Protein AF-A0ABC8TGP0-F1 (afdb_monomer_lite)

Sequence (179 aa):
MGQPSVPPLPSLSPPLQPPQSPPPEEVNEVAMEVERDEDEGGIVVETFTDYRPPKLSIGRPHPDPVVETSSLSAVQPPEPTYDLKIIDDLESSEALSCLQIETLVYACQRHLQQLPSGARAGFFIGDGAGVGKGRTIAGLILENWHHGRRKALWISVGSDLKFDARRDLDDVGALYIEG

Structure (mmCIF, N/CA/C/O backbone):
data_AF-A0ABC8TGP0-F1
#
_entry.id   AF-A0ABC8TGP0-F1
#
loop_
_atom_site.group_PDB
_atom_site.id
_atom_site.type_symbol
_atom_site.label_atom_id
_atom_site.label_alt_id
_atom_site.label_comp_id
_atom_site.label_asym_id
_atom_site.label_entity_id
_atom_site.label_seq_id
_atom_site.pdbx_PDB_ins_code
_atom_site.Cartn_x
_atom_site.Cartn_y
_atom_site.Cartn_z
_atom_site.occupancy
_atom_site.B_iso_or_equiv
_atom_site.auth_seq_id
_atom_site.auth_comp_id
_atom_site.auth_asym_id
_atom_site.auth_atom_id
_atom_site.pdbx_PDB_model_num
ATOM 1 N N . MET A 1 1 ? -3.857 4.332 74.776 1.00 47.22 1 MET A N 1
ATOM 2 C CA . MET A 1 1 ? -3.455 5.362 73.795 1.00 47.22 1 MET A CA 1
ATOM 3 C C . MET A 1 1 ? -2.712 4.649 72.678 1.00 47.22 1 MET A C 1
ATOM 5 O O . MET A 1 1 ? -1.613 4.171 72.919 1.00 47.22 1 MET A O 1
ATOM 9 N N . GLY A 1 2 ? -3.371 4.428 71.537 1.00 50.22 2 GLY A N 1
ATOM 10 C CA . GLY A 1 2 ? -2.800 3.698 70.399 1.00 50.22 2 GLY A CA 1
ATOM 11 C C . GLY A 1 2 ? -1.910 4.610 69.557 1.00 50.22 2 GLY A C 1
ATOM 12 O O . GLY A 1 2 ? -2.268 5.761 69.322 1.00 50.22 2 GLY A O 1
ATOM 13 N N . GLN A 1 3 ? -0.744 4.113 69.148 1.00 45.41 3 GLN A N 1
ATOM 14 C CA . GLN A 1 3 ? 0.154 4.824 68.236 1.00 45.41 3 GLN A CA 1
ATOM 15 C C . GLN A 1 3 ? -0.453 4.873 66.819 1.00 45.41 3 GLN A C 1
ATOM 17 O O . GLN A 1 3 ? -1.084 3.896 66.408 1.00 45.41 3 GLN A O 1
ATOM 22 N N . PRO A 1 4 ? -0.277 5.968 66.057 1.00 47.50 4 PRO A N 1
ATOM 23 C CA . PRO A 1 4 ? -0.730 6.030 64.672 1.00 47.50 4 PRO A CA 1
ATOM 24 C C . PRO A 1 4 ? 0.178 5.183 63.766 1.00 47.50 4 PRO A C 1
ATOM 26 O O . PRO A 1 4 ? 1.401 5.306 63.804 1.00 47.50 4 PRO A O 1
ATOM 29 N N . SER A 1 5 ? -0.425 4.320 62.945 1.00 54.56 5 SER A N 1
ATOM 30 C CA . SER A 1 5 ? 0.270 3.521 61.930 1.00 54.56 5 SER A CA 1
ATOM 31 C C . SER A 1 5 ? 0.614 4.372 60.707 1.00 54.56 5 SER A C 1
ATOM 33 O O . SER A 1 5 ? -0.276 4.973 60.102 1.00 54.56 5 SER A O 1
ATOM 35 N N . VAL A 1 6 ? 1.886 4.390 60.317 1.00 55.69 6 VAL A N 1
ATOM 36 C CA . VAL A 1 6 ? 2.364 5.061 59.099 1.00 55.69 6 VAL A CA 1
ATOM 37 C C . VAL A 1 6 ? 2.164 4.130 57.892 1.00 55.69 6 VAL A C 1
ATOM 39 O O . VAL A 1 6 ? 2.487 2.945 58.003 1.00 55.69 6 VAL A O 1
ATOM 42 N N . PRO A 1 7 ? 1.635 4.607 56.748 1.00 59.19 7 PRO A N 1
ATOM 43 C CA . PRO A 1 7 ? 1.528 3.788 55.542 1.00 59.19 7 PRO A CA 1
ATOM 44 C C . PRO A 1 7 ? 2.917 3.504 54.934 1.00 59.19 7 PRO A C 1
ATOM 46 O O . PRO A 1 7 ? 3.821 4.334 55.067 1.00 59.19 7 PRO A O 1
ATOM 49 N N . PRO A 1 8 ? 3.116 2.354 54.263 1.00 54.94 8 PRO A N 1
ATOM 50 C CA . PRO A 1 8 ? 4.395 2.021 53.644 1.00 54.94 8 PRO A CA 1
ATOM 51 C C . PRO A 1 8 ? 4.665 2.912 52.421 1.00 54.94 8 PRO A C 1
ATOM 53 O O . PRO A 1 8 ? 3.745 3.280 51.690 1.00 54.94 8 PRO A O 1
ATOM 56 N N . LEU A 1 9 ? 5.939 3.251 52.196 1.00 49.16 9 LEU A N 1
ATOM 57 C CA . LEU A 1 9 ? 6.378 3.971 50.997 1.00 49.16 9 LEU A CA 1
ATOM 58 C C . LEU A 1 9 ? 6.184 3.119 49.727 1.00 49.16 9 LEU A C 1
ATOM 60 O O . LEU A 1 9 ? 6.351 1.898 49.786 1.00 49.16 9 LEU A O 1
ATOM 64 N N . PRO A 1 10 ? 5.897 3.742 48.568 1.00 52.97 10 PRO A N 1
ATOM 65 C CA . PRO A 1 10 ? 5.844 3.034 47.294 1.00 52.97 10 PRO A CA 1
ATOM 66 C C . PRO A 1 10 ? 7.227 2.481 46.922 1.00 52.97 10 PRO A C 1
ATOM 68 O O . PRO A 1 10 ? 8.247 3.156 47.071 1.00 52.97 10 PRO A O 1
ATOM 71 N N . SER A 1 11 ? 7.256 1.240 46.432 1.00 59.00 11 SER A N 1
ATOM 72 C CA . SER A 1 11 ? 8.466 0.578 45.943 1.00 59.00 11 SER A CA 1
ATOM 73 C C . SER A 1 11 ? 9.038 1.324 44.738 1.00 59.00 11 SER A C 1
ATOM 75 O O . SER A 1 11 ? 8.325 1.554 43.760 1.00 59.00 11 SER A O 1
ATOM 77 N N . LEU A 1 12 ? 10.325 1.665 44.797 1.00 53.75 12 LEU A N 1
ATOM 78 C CA . LEU A 1 12 ? 11.071 2.227 43.674 1.00 53.75 12 LEU A CA 1
ATOM 79 C C . LEU A 1 12 ? 11.052 1.241 42.497 1.00 53.75 12 LEU A C 1
ATOM 81 O O . LEU A 1 12 ? 11.436 0.081 42.651 1.00 53.75 12 LEU A O 1
ATOM 85 N N . SER A 1 13 ? 10.597 1.705 41.333 1.00 56.88 13 SER A N 1
ATOM 86 C CA . SER A 1 13 ? 10.678 0.959 40.076 1.00 56.88 13 SER A CA 1
ATOM 87 C C . SER A 1 13 ? 12.131 0.558 39.787 1.00 56.88 13 SER A C 1
ATOM 89 O O . SER A 1 13 ? 13.039 1.343 40.083 1.00 56.88 13 SER A O 1
ATOM 91 N N . PRO A 1 14 ? 12.382 -0.628 39.202 1.00 58.09 14 PRO A N 1
ATOM 92 C CA . PRO A 1 14 ? 13.730 -1.009 38.805 1.00 58.09 14 PRO A CA 1
ATOM 93 C C . PRO A 1 14 ? 14.294 0.001 37.790 1.00 58.09 14 PRO A C 1
ATOM 95 O O . PRO A 1 14 ? 13.524 0.609 37.038 1.00 58.09 14 PRO A O 1
ATOM 98 N N . PRO A 1 15 ? 15.623 0.201 37.760 1.00 51.38 15 PRO A N 1
ATOM 99 C CA . PRO A 1 15 ? 16.244 1.100 36.798 1.00 51.38 15 PRO A CA 1
ATOM 100 C C . PRO A 1 15 ? 15.910 0.647 35.372 1.00 51.38 15 PRO A C 1
ATOM 102 O O . PRO A 1 15 ? 15.987 -0.543 35.057 1.00 51.38 15 PRO A O 1
ATOM 105 N N . LEU A 1 16 ? 15.534 1.607 34.523 1.00 51.84 16 LEU A N 1
ATOM 106 C CA . LEU A 1 16 ? 15.388 1.409 33.082 1.00 51.84 16 LEU A CA 1
ATOM 107 C C . LEU A 1 16 ? 16.680 0.778 32.554 1.00 51.84 16 LEU A C 1
ATOM 109 O O . LEU A 1 16 ? 17.757 1.360 32.697 1.00 51.84 16 LEU A O 1
ATOM 113 N N . GLN A 1 17 ? 16.576 -0.421 31.976 1.00 49.00 17 GLN A N 1
ATOM 114 C CA . GLN A 1 17 ? 17.696 -1.005 31.248 1.00 49.00 17 GLN A CA 1
ATOM 115 C C . GLN A 1 17 ? 18.074 -0.053 30.105 1.00 49.00 17 GLN A C 1
ATOM 117 O O . GLN A 1 17 ? 17.174 0.482 29.447 1.00 49.00 17 GLN A O 1
ATOM 122 N N . PRO A 1 18 ? 19.376 0.186 29.867 1.00 49.25 18 PRO A N 1
ATOM 123 C CA . PRO A 1 18 ? 19.799 0.922 28.687 1.00 49.25 18 PRO A CA 1
ATOM 124 C C . PRO A 1 18 ? 19.240 0.225 27.436 1.00 49.25 18 PRO A C 1
ATOM 126 O O . PRO A 1 18 ? 19.094 -1.003 27.449 1.00 49.25 18 PRO A O 1
ATOM 129 N N . PRO A 1 19 ? 18.898 0.980 26.376 1.00 48.81 19 PRO A N 1
ATOM 130 C CA . PRO A 1 19 ? 18.438 0.386 25.130 1.00 48.81 19 PRO A CA 1
ATOM 131 C C . PRO A 1 19 ? 19.457 -0.663 24.687 1.00 48.81 19 PRO A C 1
ATOM 133 O O . PRO A 1 19 ? 20.655 -0.380 24.616 1.00 48.81 19 PRO A O 1
ATOM 136 N N . GLN A 1 20 ? 18.981 -1.887 24.456 1.00 48.69 20 GLN A N 1
ATOM 137 C CA . GLN A 1 20 ? 19.810 -2.925 23.863 1.00 48.69 20 GLN A CA 1
ATOM 138 C C . GLN A 1 20 ? 20.307 -2.403 22.517 1.00 48.69 20 GLN A C 1
ATOM 140 O O . GLN A 1 20 ? 19.532 -1.839 21.741 1.00 48.69 20 GLN A O 1
ATOM 145 N N . SER A 1 21 ? 21.610 -2.542 22.285 1.00 41.47 21 SER A N 1
ATOM 146 C CA . SER A 1 21 ? 22.233 -2.231 21.005 1.00 41.47 21 SER A CA 1
ATOM 147 C C . SER A 1 21 ? 21.441 -2.931 19.896 1.00 41.47 21 SER A C 1
ATOM 149 O O . SER A 1 21 ? 21.075 -4.096 20.091 1.00 41.47 21 SER A O 1
ATOM 151 N N . PRO A 1 22 ? 21.144 -2.261 18.767 1.00 46.84 22 PRO A N 1
ATOM 152 C CA . PRO A 1 22 ? 20.570 -2.965 17.632 1.00 46.84 22 PRO A CA 1
ATOM 153 C C . PRO A 1 22 ? 21.475 -4.160 17.285 1.00 46.84 22 PRO A C 1
ATOM 155 O O . PRO A 1 22 ? 22.695 -4.073 17.486 1.00 46.84 22 PRO A O 1
ATOM 158 N N . PRO A 1 23 ? 20.903 -5.291 16.833 1.00 50.78 23 PRO A N 1
ATOM 159 C CA . PRO A 1 23 ? 21.715 -6.385 16.319 1.00 50.78 23 PRO A CA 1
ATOM 160 C C . PRO A 1 23 ? 22.648 -5.839 15.228 1.00 50.78 23 PRO A C 1
ATOM 162 O O . PRO A 1 23 ? 22.271 -4.880 14.549 1.00 50.78 23 PRO A O 1
ATOM 165 N N . PRO A 1 24 ? 23.865 -6.392 15.084 1.00 45.22 24 PRO A N 1
ATOM 166 C CA . PRO A 1 24 ? 24.777 -5.948 14.043 1.00 45.22 24 PRO A CA 1
ATOM 167 C C . PRO A 1 24 ? 24.071 -6.080 12.692 1.00 45.22 24 PRO A C 1
ATOM 169 O O . PRO A 1 24 ? 23.549 -7.147 12.371 1.00 45.22 24 PRO A O 1
ATOM 172 N N . GLU A 1 25 ? 24.009 -4.982 11.940 1.00 56.41 25 GLU A N 1
ATOM 173 C CA . GLU A 1 25 ? 23.607 -5.027 10.539 1.00 56.41 25 GLU A CA 1
ATOM 174 C C . GLU A 1 25 ? 24.594 -5.952 9.820 1.00 56.41 25 GLU A C 1
ATOM 176 O O . GLU A 1 25 ? 25.806 -5.730 9.861 1.00 56.41 25 GLU A O 1
ATOM 181 N N . GLU A 1 26 ? 24.097 -7.033 9.214 1.00 53.50 26 GLU A N 1
ATOM 182 C CA . GLU A 1 26 ? 24.890 -7.809 8.263 1.00 53.50 26 GLU A CA 1
ATOM 183 C C . GLU A 1 26 ? 25.080 -6.941 7.018 1.00 53.50 26 GLU A C 1
ATOM 185 O O . GLU A 1 26 ? 24.233 -6.890 6.128 1.00 53.50 26 GLU A O 1
ATOM 190 N N . VAL A 1 27 ? 26.181 -6.191 7.007 1.00 52.81 27 VAL A N 1
ATOM 191 C CA . VAL A 1 27 ? 26.601 -5.383 5.865 1.00 52.81 27 VAL A CA 1
ATOM 192 C C . VAL A 1 27 ? 27.100 -6.330 4.777 1.00 52.81 27 VAL A C 1
ATOM 194 O O . VAL A 1 27 ? 28.017 -7.120 4.996 1.00 52.81 27 VAL A O 1
ATOM 197 N N . ASN A 1 28 ? 26.478 -6.260 3.604 1.00 55.00 28 ASN A N 1
ATOM 198 C CA . ASN A 1 28 ? 26.875 -7.028 2.431 1.00 55.00 28 ASN A CA 1
ATOM 199 C C . ASN A 1 28 ? 28.266 -6.568 1.946 1.00 55.00 28 ASN A C 1
ATOM 201 O O . ASN A 1 28 ? 28.482 -5.369 1.781 1.00 55.00 28 ASN A O 1
ATOM 205 N N . GLU A 1 29 ? 29.201 -7.494 1.693 1.00 54.16 29 GLU A N 1
ATOM 206 C CA . GLU A 1 29 ? 30.583 -7.190 1.260 1.00 54.16 29 GLU A CA 1
ATOM 207 C C . GLU A 1 29 ? 30.626 -6.303 0.005 1.00 54.16 29 GLU A C 1
ATOM 209 O O . GLU A 1 29 ? 31.496 -5.443 -0.113 1.00 54.16 29 GLU A O 1
ATOM 214 N N . VAL A 1 30 ? 29.625 -6.429 -0.873 1.00 52.97 30 VAL A N 1
ATOM 215 C CA . VAL A 1 30 ? 29.467 -5.595 -2.075 1.00 52.97 30 VAL A CA 1
ATOM 216 C C . VAL A 1 30 ? 29.308 -4.112 -1.722 1.00 52.97 30 VAL A C 1
ATOM 218 O O . VAL A 1 30 ? 29.833 -3.261 -2.427 1.00 52.97 30 VAL A O 1
ATOM 221 N N . ALA A 1 31 ? 28.643 -3.787 -0.609 1.00 50.72 31 ALA A N 1
ATOM 222 C CA . ALA A 1 31 ? 28.445 -2.412 -0.144 1.00 50.72 31 ALA A CA 1
ATOM 223 C C . ALA A 1 31 ? 29.768 -1.734 0.239 1.00 50.72 31 ALA A C 1
ATOM 225 O O . ALA A 1 31 ? 29.976 -0.558 -0.051 1.00 50.72 31 ALA A O 1
ATOM 226 N N . MET A 1 32 ? 30.679 -2.499 0.850 1.00 50.41 32 MET A N 1
ATOM 227 C CA . MET A 1 32 ? 32.000 -2.013 1.246 1.00 50.41 32 MET A CA 1
ATOM 228 C C . MET A 1 32 ? 32.907 -1.728 0.045 1.00 50.41 32 MET A C 1
ATOM 230 O O . MET A 1 32 ? 33.825 -0.917 0.160 1.00 50.41 32 MET A O 1
ATOM 234 N N . GLU A 1 33 ? 32.691 -2.407 -1.085 1.00 52.06 33 GLU A N 1
ATOM 235 C CA . GLU A 1 33 ? 33.409 -2.119 -2.330 1.00 52.06 33 GLU A CA 1
ATOM 236 C C . GLU A 1 33 ? 32.945 -0.782 -2.923 1.00 52.06 33 GLU A C 1
ATOM 238 O O . GLU A 1 33 ? 33.788 0.033 -3.285 1.00 52.06 33 GLU A O 1
ATOM 243 N N . VAL A 1 34 ? 31.635 -0.493 -2.902 1.00 53.16 34 VAL A N 1
ATOM 244 C CA . VAL A 1 34 ? 31.103 0.777 -3.433 1.00 53.16 34 VAL A CA 1
ATOM 245 C C . VAL A 1 34 ? 31.591 1.987 -2.627 1.00 53.16 34 VAL A C 1
ATOM 247 O O . VAL A 1 34 ? 32.004 2.972 -3.226 1.00 53.16 34 VAL A O 1
ATOM 250 N N . GLU A 1 35 ? 31.619 1.909 -1.289 1.00 52.28 35 GLU A N 1
ATOM 251 C CA . GLU A 1 35 ? 32.120 3.009 -0.437 1.00 52.28 35 GLU A CA 1
ATOM 252 C C . GLU A 1 35 ? 33.617 3.305 -0.654 1.00 52.28 35 GLU A C 1
ATOM 254 O O . GLU A 1 35 ? 34.062 4.436 -0.472 1.00 52.28 35 GLU A O 1
ATOM 259 N N . ARG A 1 36 ? 34.420 2.308 -1.052 1.00 48.19 36 ARG A N 1
ATOM 260 C CA . ARG A 1 36 ? 35.854 2.505 -1.338 1.00 48.19 36 ARG A CA 1
ATOM 261 C C . ARG A 1 36 ? 36.103 3.201 -2.672 1.00 48.19 36 ARG A C 1
ATOM 263 O O . ARG A 1 36 ? 37.099 3.912 -2.788 1.00 48.19 36 ARG A O 1
ATOM 270 N N . ASP A 1 37 ? 35.208 3.027 -3.637 1.00 48.25 37 ASP A N 1
ATOM 271 C CA . ASP A 1 37 ? 35.307 3.662 -4.953 1.00 48.25 37 ASP A CA 1
ATOM 272 C C . ASP A 1 37 ? 34.895 5.153 -4.922 1.00 48.25 37 ASP A C 1
ATOM 274 O O . ASP A 1 37 ? 35.248 5.913 -5.829 1.00 48.25 37 ASP A O 1
ATOM 278 N N . GLU A 1 38 ? 34.202 5.609 -3.867 1.00 51.88 38 GLU A N 1
ATOM 279 C CA . GLU A 1 38 ? 33.805 7.017 -3.680 1.00 51.88 38 GLU A CA 1
ATOM 280 C C . GLU A 1 38 ? 35.000 7.953 -3.402 1.00 51.88 38 GLU A C 1
ATOM 282 O O . GLU A 1 38 ? 34.983 9.117 -3.816 1.00 51.88 38 GLU A O 1
ATOM 287 N N . ASP A 1 39 ? 36.065 7.455 -2.761 1.00 48.94 39 ASP A N 1
ATOM 288 C CA . ASP A 1 39 ? 37.252 8.247 -2.388 1.00 48.94 39 ASP A CA 1
ATOM 289 C C . ASP A 1 39 ? 38.237 8.462 -3.563 1.00 48.94 39 ASP A C 1
ATOM 291 O O . ASP A 1 39 ? 39.124 9.318 -3.488 1.00 48.94 39 ASP A O 1
ATOM 295 N N . GLU A 1 40 ? 38.086 7.731 -4.678 1.00 51.72 40 GLU A N 1
ATOM 296 C CA . GLU A 1 40 ? 39.044 7.734 -5.799 1.00 51.72 40 GLU A CA 1
ATOM 297 C C . GLU A 1 40 ? 38.592 8.551 -7.027 1.00 51.72 40 GLU A C 1
ATOM 299 O O . GLU A 1 40 ? 39.088 8.365 -8.138 1.00 51.72 40 GLU A O 1
ATOM 304 N N . GLY A 1 41 ? 37.663 9.502 -6.855 1.00 52.34 41 GLY A N 1
ATOM 305 C CA . GLY A 1 41 ? 37.291 10.467 -7.904 1.00 52.34 41 GLY A CA 1
ATOM 306 C C . GLY A 1 41 ? 36.733 9.840 -9.193 1.00 52.34 41 GLY A C 1
ATOM 307 O O . GLY A 1 41 ? 36.709 10.496 -10.240 1.00 52.34 41 GLY A O 1
ATOM 308 N N . GLY A 1 42 ? 36.301 8.579 -9.126 1.00 51.31 42 GLY A N 1
ATOM 309 C CA . GLY A 1 42 ? 35.635 7.868 -10.207 1.00 51.31 42 GLY A CA 1
ATOM 310 C C . GLY A 1 42 ? 34.224 8.406 -10.438 1.00 51.31 42 GLY A C 1
ATOM 311 O O . GLY A 1 42 ? 33.550 8.877 -9.525 1.00 51.31 42 GLY A O 1
ATOM 312 N N . ILE A 1 43 ? 33.756 8.348 -11.684 1.00 47.81 43 ILE A N 1
ATOM 313 C CA . ILE A 1 43 ? 32.343 8.581 -11.992 1.00 47.81 43 ILE A CA 1
ATOM 314 C C . ILE A 1 43 ? 31.565 7.458 -11.304 1.00 47.81 43 ILE A C 1
ATOM 316 O O . ILE A 1 43 ? 31.648 6.314 -11.749 1.00 47.81 43 ILE A O 1
ATOM 320 N N . VAL A 1 44 ? 30.819 7.775 -10.244 1.00 54.94 44 VAL A N 1
ATOM 321 C CA . VAL A 1 44 ? 29.856 6.844 -9.648 1.00 54.94 44 VAL A CA 1
ATOM 322 C C . VAL A 1 44 ? 28.789 6.572 -10.706 1.00 54.94 44 VAL A C 1
ATOM 324 O O . VAL A 1 44 ? 27.884 7.374 -10.933 1.00 54.94 44 VAL A O 1
ATOM 327 N N . VAL A 1 45 ? 28.940 5.469 -11.435 1.00 56.97 45 VAL A N 1
ATOM 328 C CA . VAL A 1 45 ? 27.886 4.956 -12.305 1.00 56.97 45 VAL A CA 1
ATOM 329 C C . VAL A 1 45 ? 26.868 4.303 -11.383 1.00 56.97 45 VAL A C 1
ATOM 331 O O . VAL A 1 45 ? 27.084 3.192 -10.901 1.00 56.97 45 VAL A O 1
ATOM 334 N N . GLU A 1 46 ? 25.766 5.005 -11.117 1.00 64.44 46 GLU A N 1
ATOM 335 C CA . GLU A 1 46 ? 24.619 4.419 -10.427 1.00 64.44 46 GLU A CA 1
ATOM 336 C C . GLU A 1 46 ? 24.148 3.191 -11.215 1.00 64.44 46 GLU A C 1
ATOM 338 O O . GLU A 1 46 ? 23.604 3.292 -12.317 1.00 64.44 46 GLU A O 1
ATOM 343 N N . THR A 1 47 ? 24.420 2.009 -10.667 1.00 85.94 47 THR A N 1
ATOM 344 C CA . THR A 1 47 ? 23.957 0.747 -11.235 1.00 85.94 47 THR A CA 1
ATOM 345 C C . THR A 1 47 ? 22.568 0.466 -10.674 1.00 85.94 47 THR A C 1
ATOM 347 O O . THR A 1 47 ? 22.353 0.511 -9.461 1.00 85.94 47 THR A O 1
ATOM 350 N N . PHE A 1 48 ? 21.619 0.223 -11.576 1.00 88.19 48 PHE A N 1
ATOM 351 C CA . PHE A 1 48 ? 20.243 -0.123 -11.239 1.00 88.19 48 PHE A CA 1
ATOM 352 C C . PHE A 1 48 ? 20.041 -1.628 -11.374 1.00 88.19 48 PHE A C 1
ATOM 354 O O . PHE A 1 48 ? 20.463 -2.226 -12.366 1.00 88.19 48 PHE A O 1
ATOM 361 N N . THR A 1 49 ? 19.348 -2.210 -10.402 1.00 87.62 49 THR A N 1
ATOM 362 C CA . THR A 1 49 ? 18.988 -3.630 -10.379 1.00 87.62 49 THR A CA 1
ATOM 363 C C . THR A 1 49 ? 17.473 -3.766 -10.348 1.00 87.62 49 THR A C 1
ATOM 365 O O . THR A 1 49 ? 16.796 -2.977 -9.690 1.00 87.62 49 THR A O 1
ATOM 368 N N . ASP A 1 50 ? 16.932 -4.762 -11.052 1.00 90.94 50 ASP A N 1
ATOM 369 C CA . ASP A 1 50 ? 15.503 -5.075 -11.003 1.00 90.94 50 ASP A CA 1
ATOM 370 C C . ASP A 1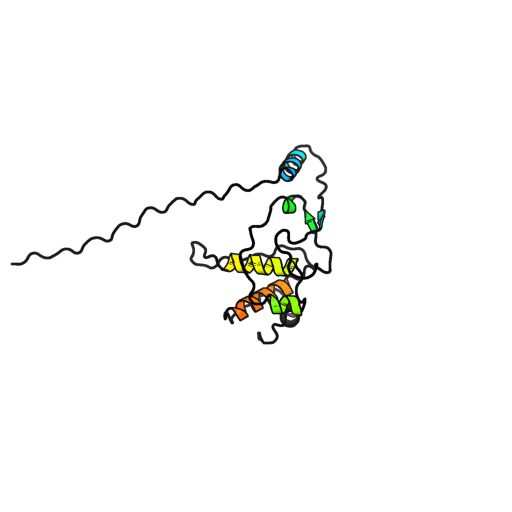 50 ? 15.077 -5.419 -9.571 1.00 90.94 50 ASP A C 1
ATOM 372 O O . ASP A 1 50 ? 15.567 -6.373 -8.967 1.00 90.94 50 ASP A O 1
ATOM 376 N N . TYR A 1 51 ? 14.112 -4.667 -9.048 1.00 92.06 51 TYR A N 1
ATOM 377 C CA . TYR A 1 51 ? 13.560 -4.886 -7.725 1.00 92.06 51 TYR A CA 1
ATOM 378 C C . TYR A 1 51 ? 12.496 -5.982 -7.742 1.00 92.06 51 TYR A C 1
ATOM 380 O O . TYR A 1 51 ? 11.508 -5.945 -8.499 1.00 92.06 51 TYR A O 1
ATOM 388 N N . ARG A 1 52 ? 12.648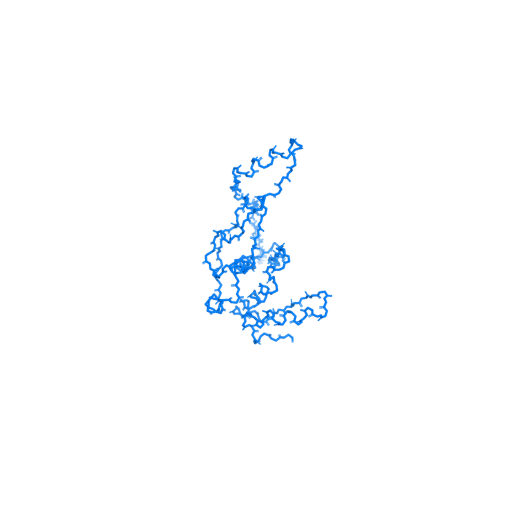 -6.928 -6.819 1.00 91.88 52 ARG A N 1
ATOM 389 C CA . ARG A 1 52 ? 11.611 -7.873 -6.413 1.00 91.88 52 ARG A CA 1
ATOM 390 C C . ARG A 1 52 ? 11.667 -8.039 -4.894 1.00 91.88 52 ARG A C 1
ATOM 392 O O . ARG A 1 52 ? 12.777 -8.119 -4.375 1.00 91.88 52 ARG A O 1
ATOM 399 N N . PRO A 1 53 ? 10.509 -8.155 -4.217 1.00 94.81 53 PRO A N 1
ATOM 400 C CA . PRO A 1 53 ? 10.451 -8.483 -2.796 1.00 94.81 53 PRO A CA 1
ATOM 401 C C . PRO A 1 53 ? 11.379 -9.661 -2.451 1.00 94.81 53 PRO A C 1
ATOM 403 O O . PRO A 1 53 ? 11.140 -10.773 -2.934 1.00 94.81 53 PRO A O 1
ATOM 406 N N . PRO A 1 54 ? 12.448 -9.466 -1.658 1.00 92.81 54 PRO A N 1
ATOM 407 C CA . PRO A 1 54 ? 13.425 -10.526 -1.411 1.00 92.81 54 PRO A CA 1
ATOM 408 C C . PRO A 1 54 ? 12.926 -11.565 -0.397 1.00 92.81 54 PRO A C 1
ATOM 410 O O . PRO A 1 54 ? 13.423 -12.690 -0.375 1.00 92.81 54 PRO A O 1
ATOM 413 N N . LYS A 1 55 ? 11.945 -11.204 0.446 1.00 95.06 55 LYS A N 1
ATOM 414 C CA . LYS A 1 55 ? 11.461 -12.037 1.566 1.00 95.06 55 LYS A CA 1
ATOM 415 C C . LYS A 1 55 ? 10.013 -12.505 1.432 1.00 95.06 55 LYS A C 1
ATOM 417 O O . LYS A 1 55 ? 9.544 -13.275 2.266 1.00 95.06 55 LYS A O 1
ATOM 422 N N . LEU A 1 56 ? 9.300 -12.059 0.399 1.00 92.56 56 LEU A N 1
ATOM 423 C CA . LEU A 1 56 ? 7.894 -12.385 0.172 1.00 92.56 56 LEU A CA 1
ATOM 424 C C . LEU A 1 56 ? 7.681 -12.881 -1.257 1.00 92.56 56 LEU A C 1
ATOM 426 O O . LEU A 1 56 ? 8.076 -12.234 -2.220 1.00 92.56 56 LEU A O 1
ATOM 430 N N . SER A 1 57 ? 6.999 -14.014 -1.398 1.00 87.31 57 SER A N 1
ATOM 431 C CA . SER A 1 57 ? 6.675 -14.639 -2.687 1.00 87.31 57 SER A CA 1
ATOM 432 C C . SER A 1 57 ? 5.180 -14.567 -3.017 1.00 87.31 57 SER A C 1
ATOM 434 O O . SER A 1 57 ? 4.638 -15.476 -3.643 1.00 87.31 57 SER A O 1
ATOM 436 N N . ILE A 1 58 ? 4.508 -13.499 -2.576 1.00 90.25 58 ILE A N 1
ATOM 437 C CA . ILE A 1 58 ? 3.054 -13.340 -2.690 1.00 90.25 58 ILE A CA 1
ATOM 438 C C . ILE A 1 58 ? 2.700 -12.302 -3.757 1.00 90.25 58 ILE A C 1
ATOM 440 O O . ILE A 1 58 ? 3.340 -11.255 -3.859 1.00 90.25 58 ILE A O 1
ATOM 444 N N . GLY A 1 59 ? 1.635 -12.576 -4.511 1.00 91.44 59 GLY A N 1
ATOM 445 C CA . GLY A 1 59 ? 1.107 -11.690 -5.542 1.00 91.44 59 GLY A CA 1
ATOM 446 C C . GLY A 1 59 ? 1.888 -11.720 -6.854 1.00 91.44 59 GLY A C 1
ATOM 447 O O . GLY A 1 59 ? 2.968 -12.297 -6.979 1.00 91.44 59 GLY A O 1
ATOM 448 N N . ARG A 1 60 ? 1.315 -11.077 -7.872 1.00 93.81 60 ARG A N 1
ATOM 449 C CA . ARG A 1 60 ? 1.897 -11.037 -9.219 1.00 93.81 60 ARG A CA 1
ATOM 450 C C . ARG A 1 60 ? 3.053 -10.035 -9.329 1.00 93.81 60 ARG A C 1
ATOM 452 O O . ARG A 1 60 ? 3.067 -9.043 -8.597 1.00 93.81 60 ARG A O 1
ATOM 459 N N . PRO A 1 61 ? 3.979 -10.210 -10.288 1.00 94.56 61 PRO A N 1
ATOM 460 C CA . PRO A 1 61 ? 4.978 -9.192 -10.601 1.00 94.56 61 PRO A CA 1
ATOM 461 C C . PRO A 1 61 ? 4.346 -7.820 -10.880 1.00 94.56 61 PRO A C 1
ATOM 463 O O . PRO A 1 61 ? 3.251 -7.731 -11.438 1.00 94.56 61 PRO A O 1
ATOM 466 N N . HIS A 1 62 ? 5.041 -6.743 -10.502 1.00 95.31 62 HIS A N 1
ATOM 467 C CA . HIS A 1 62 ? 4.608 -5.391 -10.860 1.00 95.31 62 HIS A CA 1
ATOM 468 C C . HIS A 1 62 ? 4.582 -5.238 -12.398 1.00 95.31 62 HIS A C 1
ATOM 470 O O . HIS A 1 62 ? 5.500 -5.739 -13.054 1.00 95.31 62 HIS A O 1
ATOM 476 N N . PRO A 1 63 ? 3.541 -4.602 -12.981 1.00 93.56 63 PRO A N 1
ATOM 477 C CA . PRO A 1 63 ? 3.377 -4.511 -14.436 1.00 93.56 63 PRO A CA 1
ATOM 478 C C . PRO A 1 63 ? 4.507 -3.732 -15.114 1.00 93.56 63 PRO A C 1
ATOM 480 O O . PRO A 1 63 ? 4.961 -4.125 -16.186 1.00 93.56 63 PRO A O 1
ATOM 483 N N . ASP A 1 64 ? 4.978 -2.666 -14.469 1.00 92.44 64 ASP A N 1
ATOM 484 C CA . ASP A 1 64 ? 6.147 -1.911 -14.912 1.00 92.44 64 ASP A CA 1
ATOM 485 C C . ASP A 1 64 ? 7.418 -2.417 -14.216 1.00 92.44 64 ASP A C 1
ATOM 487 O O . ASP A 1 64 ? 7.350 -2.800 -13.038 1.00 92.44 64 ASP A O 1
ATOM 491 N N . PRO A 1 65 ? 8.583 -2.390 -14.889 1.00 91.00 65 PRO A N 1
ATOM 492 C CA . PRO A 1 65 ? 9.864 -2.631 -14.242 1.00 91.00 65 PRO A CA 1
ATOM 493 C C . PRO A 1 65 ? 10.055 -1.669 -13.069 1.00 91.00 65 PRO A C 1
ATOM 495 O O . PRO A 1 65 ? 9.914 -0.455 -13.212 1.00 91.00 65 PRO A O 1
ATOM 498 N N . VAL A 1 66 ? 10.371 -2.227 -11.906 1.00 93.56 66 VAL A N 1
ATOM 499 C CA . VAL A 1 66 ? 10.776 -1.463 -10.728 1.00 93.56 66 VAL A CA 1
ATOM 500 C C . VAL A 1 66 ? 12.240 -1.775 -10.525 1.00 93.56 66 VAL A C 1
ATOM 502 O O . VAL A 1 66 ? 12.621 -2.940 -10.609 1.00 93.56 66 VAL A O 1
ATOM 505 N N . VAL A 1 67 ? 13.040 -0.745 -10.290 1.00 93.44 67 VAL A N 1
ATOM 506 C CA . VAL A 1 67 ? 14.475 -0.873 -10.063 1.00 93.44 67 VAL A CA 1
ATOM 507 C C . VAL A 1 67 ? 14.854 -0.184 -8.765 1.00 93.44 67 VAL A C 1
ATOM 509 O O . VAL A 1 67 ? 14.188 0.761 -8.340 1.00 93.44 67 VAL A O 1
ATOM 512 N N . GLU A 1 68 ? 15.945 -0.635 -8.170 1.00 91.25 68 GLU A N 1
ATOM 513 C CA . GLU A 1 68 ? 16.600 0.028 -7.049 1.00 91.25 68 GLU A CA 1
ATOM 514 C C . GLU A 1 68 ? 18.079 0.267 -7.357 1.00 91.25 68 GLU A C 1
ATOM 516 O O . GLU A 1 68 ? 18.648 -0.344 -8.265 1.00 91.25 68 GLU A O 1
ATOM 521 N N . THR A 1 69 ? 18.701 1.187 -6.622 1.00 90.50 69 THR A N 1
ATOM 522 C CA . THR A 1 69 ? 20.144 1.417 -6.721 1.00 90.50 69 THR A CA 1
ATOM 523 C C . THR A 1 69 ? 20.901 0.308 -6.000 1.00 90.50 69 THR A C 1
ATOM 525 O O . THR A 1 69 ? 20.412 -0.251 -5.014 1.00 90.50 69 THR A O 1
ATOM 528 N N . SER A 1 70 ? 22.132 0.026 -6.432 1.00 85.88 70 SER A N 1
ATOM 529 C CA . SER A 1 70 ? 22.996 -0.946 -5.748 1.00 85.88 70 SER A CA 1
ATOM 530 C C . SER A 1 70 ? 23.123 -0.678 -4.243 1.00 85.88 70 SER A C 1
ATOM 532 O O . SER A 1 70 ? 23.071 -1.617 -3.452 1.00 85.88 70 SER A O 1
ATOM 534 N N . SER A 1 71 ? 23.204 0.592 -3.831 1.00 85.88 71 SER A N 1
ATOM 535 C CA . SER A 1 71 ? 23.286 0.978 -2.417 1.00 85.88 71 SER A CA 1
ATOM 536 C C . SER A 1 71 ? 22.037 0.597 -1.615 1.00 85.88 71 SER A C 1
ATOM 538 O O . SER A 1 71 ? 22.162 0.195 -0.464 1.00 85.88 71 SER A O 1
ATOM 540 N N . LEU A 1 72 ? 20.836 0.686 -2.203 1.00 85.69 72 LEU A N 1
ATOM 541 C CA . LEU A 1 72 ? 19.600 0.242 -1.545 1.00 85.69 72 LEU A CA 1
ATOM 542 C C . LEU A 1 72 ? 19.524 -1.288 -1.473 1.00 85.69 72 LEU A C 1
ATOM 544 O O . LEU A 1 72 ? 19.198 -1.827 -0.418 1.00 85.69 72 LEU A O 1
ATOM 548 N N . SER A 1 73 ? 19.932 -1.978 -2.544 1.00 85.50 73 SER A N 1
ATOM 549 C CA . SER A 1 73 ? 19.935 -3.450 -2.605 1.00 85.50 73 SER A CA 1
ATOM 550 C C . SER A 1 73 ? 20.906 -4.113 -1.615 1.00 85.50 73 SER A C 1
ATOM 552 O O . SER A 1 73 ? 20.784 -5.296 -1.292 1.00 85.50 73 SER A O 1
ATOM 554 N N . ALA A 1 74 ? 21.892 -3.355 -1.124 1.00 85.31 74 ALA A N 1
ATOM 555 C CA . ALA A 1 74 ? 22.898 -3.844 -0.192 1.00 85.31 74 ALA A CA 1
ATOM 556 C C . ALA A 1 74 ? 22.336 -4.145 1.205 1.00 85.31 74 ALA A C 1
ATOM 558 O O . ALA A 1 74 ? 22.906 -4.969 1.925 1.00 85.31 74 ALA A O 1
ATOM 559 N N . VAL A 1 75 ? 21.231 -3.498 1.584 1.00 86.81 75 VAL A N 1
ATOM 560 C CA . VAL A 1 75 ? 20.610 -3.653 2.899 1.00 86.81 75 VAL A CA 1
ATOM 561 C C . VAL A 1 75 ? 19.385 -4.545 2.774 1.00 86.81 75 VAL A C 1
ATOM 563 O O . VAL A 1 75 ? 18.425 -4.232 2.076 1.00 86.81 75 VAL A O 1
ATOM 566 N N . GLN A 1 76 ? 19.392 -5.663 3.494 1.00 88.69 76 GLN A N 1
ATOM 567 C CA . GLN A 1 76 ? 18.241 -6.557 3.518 1.00 88.69 76 GLN A CA 1
ATOM 568 C C . GLN A 1 76 ? 17.100 -5.953 4.351 1.00 88.69 76 GLN A C 1
ATOM 570 O O . GLN A 1 76 ? 17.342 -5.473 5.464 1.00 88.69 76 GLN A O 1
ATOM 575 N N . PRO A 1 77 ? 15.841 -6.018 3.881 1.00 90.25 77 PRO A N 1
ATOM 576 C CA . PRO A 1 77 ? 14.713 -5.563 4.680 1.00 90.25 77 PRO A CA 1
ATOM 577 C C . PRO A 1 77 ? 14.540 -6.458 5.921 1.00 90.25 77 PRO A C 1
ATOM 579 O O . PRO A 1 77 ? 15.013 -7.598 5.941 1.00 90.25 77 PRO A O 1
ATOM 582 N N . PRO A 1 78 ? 13.860 -5.999 6.985 1.00 93.12 78 PRO A N 1
ATOM 583 C CA . PRO A 1 78 ? 13.604 -6.830 8.161 1.00 93.12 78 PRO A CA 1
ATOM 584 C C . PRO A 1 78 ? 12.769 -8.074 7.812 1.00 93.12 78 PRO A C 1
ATOM 586 O O . PRO A 1 78 ? 12.099 -8.115 6.783 1.00 93.12 78 PRO A O 1
ATOM 589 N N . GLU A 1 79 ? 12.776 -9.096 8.670 1.00 96.94 79 GLU A N 1
ATOM 590 C CA . GLU A 1 79 ? 11.903 -10.262 8.469 1.00 96.94 79 GLU A CA 1
ATOM 591 C C . GLU A 1 79 ? 10.417 -9.853 8.485 1.00 96.94 79 GLU A C 1
ATOM 593 O O . GLU A 1 79 ? 9.996 -9.138 9.412 1.00 96.94 79 GLU A O 1
ATOM 598 N N . PRO A 1 80 ? 9.619 -10.283 7.489 1.00 97.12 80 PRO A N 1
ATOM 599 C CA . PRO A 1 80 ? 8.179 -10.086 7.502 1.00 97.12 80 PRO A CA 1
ATOM 600 C C . PRO A 1 80 ? 7.547 -10.990 8.568 1.00 97.12 80 PRO A C 1
ATOM 602 O O . PRO A 1 80 ? 7.736 -12.202 8.576 1.00 97.12 80 PRO A O 1
ATOM 605 N N . THR A 1 81 ? 6.795 -10.397 9.492 1.00 97.31 81 THR A N 1
ATOM 606 C CA . THR A 1 81 ? 6.134 -11.108 10.604 1.00 97.31 81 THR A CA 1
ATOM 607 C C . THR A 1 81 ? 4.631 -10.866 10.672 1.00 97.31 81 THR A C 1
ATOM 609 O O . THR A 1 81 ? 3.975 -11.310 11.615 1.00 97.31 81 THR A O 1
ATOM 612 N N . TYR A 1 82 ? 4.081 -10.125 9.709 1.00 97.69 82 TYR A N 1
ATOM 613 C CA . TYR A 1 82 ? 2.669 -9.776 9.671 1.00 97.69 82 TYR A CA 1
ATOM 614 C C . TYR A 1 82 ? 1.921 -10.585 8.611 1.00 97.69 82 TYR A C 1
ATOM 616 O O . TYR A 1 82 ? 2.231 -10.483 7.426 1.00 97.69 82 TYR A O 1
ATOM 624 N N . ASP A 1 83 ? 0.882 -11.299 9.040 1.00 96.56 83 ASP A N 1
ATOM 625 C CA . ASP A 1 83 ? -0.035 -12.018 8.157 1.00 96.56 83 ASP A CA 1
ATOM 626 C C . ASP A 1 83 ? -1.229 -11.123 7.794 1.00 96.56 83 ASP A C 1
ATOM 628 O O . ASP A 1 83 ? -1.991 -10.698 8.669 1.00 96.56 83 ASP A O 1
ATOM 632 N N . LEU A 1 84 ? -1.395 -10.822 6.502 1.00 97.50 84 LEU A N 1
ATOM 633 C CA . LEU A 1 84 ? -2.500 -9.997 6.005 1.00 97.50 84 LEU A CA 1
ATOM 634 C C . LEU A 1 84 ? -3.834 -10.737 6.124 1.00 97.50 84 LEU A C 1
ATOM 636 O O . LEU A 1 84 ? -3.980 -11.852 5.628 1.00 97.50 84 LEU A O 1
ATOM 640 N N . LYS A 1 85 ? -4.851 -10.088 6.702 1.00 97.31 85 LYS A N 1
ATOM 641 C CA . LYS A 1 85 ? -6.211 -10.646 6.732 1.00 97.31 85 LYS A CA 1
ATOM 642 C C . LYS A 1 85 ? -6.874 -10.694 5.368 1.00 97.31 85 LYS A C 1
ATOM 644 O O . LYS A 1 85 ? -7.758 -11.518 5.164 1.00 97.31 85 LYS A O 1
ATOM 649 N N . ILE A 1 86 ? -6.495 -9.783 4.482 1.00 96.00 86 ILE A N 1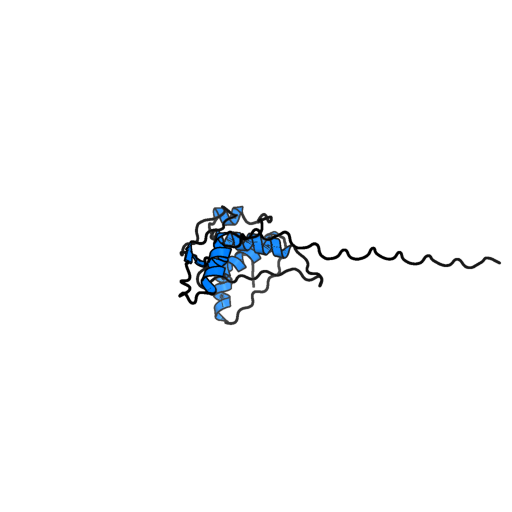
ATOM 650 C CA . ILE A 1 86 ? -7.076 -9.654 3.143 1.00 96.00 86 ILE A CA 1
ATOM 651 C C . ILE A 1 86 ? -6.320 -10.477 2.091 1.00 96.00 86 ILE A C 1
ATOM 653 O O . ILE A 1 86 ? -6.509 -10.252 0.901 1.00 96.00 86 ILE A O 1
ATOM 657 N N . ILE A 1 87 ? -5.433 -11.394 2.500 1.00 94.81 87 ILE A N 1
ATOM 658 C CA . ILE A 1 87 ? -4.535 -12.084 1.566 1.00 94.81 87 ILE A CA 1
ATOM 659 C C . ILE A 1 87 ? -5.289 -12.899 0.512 1.00 94.81 87 ILE A C 1
ATOM 661 O O . ILE A 1 87 ? -5.011 -12.743 -0.672 1.00 94.81 87 ILE A O 1
ATOM 665 N N . ASP A 1 88 ? -6.315 -13.649 0.918 1.00 94.00 88 ASP A N 1
ATOM 666 C CA . ASP A 1 88 ? -7.135 -14.453 0.005 1.00 94.00 88 ASP A CA 1
ATOM 667 C C . ASP A 1 88 ? -7.886 -13.569 -1.016 1.00 94.00 88 ASP A C 1
ATOM 669 O O . ASP A 1 88 ? -8.004 -13.901 -2.201 1.00 94.00 88 ASP A O 1
ATOM 673 N N . ASP A 1 89 ? -8.363 -12.399 -0.577 1.00 92.81 89 ASP A N 1
ATOM 674 C CA . ASP A 1 89 ? -9.043 -11.423 -1.437 1.00 92.81 89 ASP A CA 1
ATOM 675 C C . ASP A 1 89 ? -8.059 -10.809 -2.452 1.00 92.81 89 ASP A C 1
ATOM 677 O O . ASP A 1 89 ? -8.393 -10.615 -3.624 1.00 92.81 89 ASP A O 1
ATOM 681 N N . LEU A 1 90 ? -6.820 -10.531 -2.034 1.00 91.94 90 LEU A N 1
ATOM 682 C CA . LEU A 1 90 ? -5.777 -9.980 -2.901 1.00 91.94 90 LEU A CA 1
ATOM 683 C C . LEU A 1 90 ? -5.247 -11.005 -3.912 1.00 91.94 90 LEU A C 1
ATOM 685 O O . LEU A 1 90 ? -5.011 -10.642 -5.064 1.00 91.94 90 LEU A O 1
ATOM 689 N N . GLU A 1 91 ? -5.082 -12.267 -3.515 1.00 91.81 91 GLU A N 1
ATOM 690 C CA . GLU A 1 91 ? -4.641 -13.339 -4.416 1.00 91.81 91 GLU A CA 1
ATOM 691 C C . GLU A 1 91 ? -5.704 -13.681 -5.460 1.00 91.81 91 GLU A C 1
ATOM 693 O O . GLU A 1 91 ? -5.380 -13.884 -6.628 1.00 91.81 91 GLU A O 1
ATOM 698 N N . SER A 1 92 ? -6.980 -13.697 -5.069 1.00 93.19 92 SER A N 1
ATOM 699 C CA . SER A 1 92 ? -8.079 -13.989 -5.996 1.00 93.19 92 SER A CA 1
ATOM 700 C C . SER A 1 92 ? -8.368 -12.850 -6.979 1.00 93.19 92 SER A C 1
ATOM 702 O O . SER A 1 92 ? -8.724 -13.110 -8.129 1.00 93.19 92 SER A O 1
ATOM 704 N N . SER A 1 93 ? -8.224 -11.594 -6.548 1.00 93.81 93 SER A N 1
ATOM 705 C CA . SER A 1 93 ? -8.469 -10.416 -7.392 1.00 93.81 93 SER A CA 1
ATOM 706 C C . SER A 1 93 ? -7.256 -9.971 -8.212 1.00 93.81 93 SER A C 1
ATOM 708 O O . SER A 1 93 ? -7.419 -9.250 -9.196 1.00 93.81 93 SER A O 1
ATOM 710 N N . GLU A 1 94 ? -6.044 -10.346 -7.793 1.00 95.12 94 GLU A N 1
ATOM 711 C CA . GLU A 1 94 ? -4.773 -9.823 -8.308 1.00 95.12 94 GLU A CA 1
ATOM 712 C C . GLU A 1 94 ? -4.692 -8.279 -8.317 1.00 95.12 94 GLU A C 1
ATOM 714 O O . GLU A 1 94 ? -3.991 -7.667 -9.138 1.00 95.12 94 GLU A O 1
ATOM 719 N N . ALA A 1 95 ? -5.420 -7.617 -7.411 1.00 95.38 95 ALA A N 1
ATOM 720 C CA . ALA A 1 95 ? -5.553 -6.159 -7.396 1.00 95.38 95 ALA A CA 1
ATOM 721 C C . ALA A 1 95 ? -4.215 -5.432 -7.156 1.00 95.38 95 ALA A C 1
ATOM 723 O O . ALA A 1 95 ? -3.977 -4.350 -7.709 1.00 95.38 95 ALA A O 1
ATOM 724 N N . LEU A 1 96 ? -3.327 -6.050 -6.368 1.00 97.19 96 LEU A N 1
ATOM 725 C CA . LEU A 1 96 ? -2.019 -5.520 -5.985 1.00 97.19 96 LEU A CA 1
ATOM 726 C C . LEU A 1 96 ? -0.874 -6.394 -6.513 1.00 97.19 96 LEU A C 1
ATOM 728 O O . LEU A 1 96 ? -0.991 -7.614 -6.615 1.00 97.19 96 LEU A O 1
ATOM 732 N N . SER A 1 97 ? 0.250 -5.762 -6.854 1.00 96.94 97 SER A N 1
ATOM 733 C CA . SER A 1 97 ? 1.487 -6.478 -7.180 1.00 96.94 97 SER A CA 1
ATOM 734 C C . SER A 1 97 ? 2.228 -6.942 -5.923 1.00 96.94 97 SER A C 1
ATOM 736 O O . SER A 1 97 ? 1.972 -6.457 -4.820 1.00 96.94 97 SER A O 1
ATOM 738 N N . CYS A 1 98 ? 3.214 -7.823 -6.096 1.00 96.25 98 CYS A N 1
ATOM 739 C CA . CYS A 1 98 ? 4.070 -8.315 -5.021 1.00 96.25 98 CYS A CA 1
ATOM 740 C C . CYS A 1 98 ? 4.769 -7.185 -4.243 1.00 96.25 98 CYS A C 1
ATOM 742 O O . CYS A 1 98 ? 4.750 -7.195 -3.018 1.00 96.25 98 CYS A O 1
ATOM 744 N N . LEU A 1 99 ? 5.287 -6.162 -4.939 1.00 95.81 99 LEU A N 1
ATOM 745 C CA . LEU A 1 99 ? 5.866 -4.944 -4.342 1.00 95.81 99 LEU A CA 1
ATOM 746 C C . LEU A 1 99 ? 4.874 -4.237 -3.400 1.00 95.81 99 LEU A C 1
ATOM 748 O O . LEU A 1 99 ? 5.199 -3.826 -2.285 1.00 95.81 99 LEU A O 1
ATOM 752 N N . GLN A 1 100 ? 3.633 -4.081 -3.858 1.00 97.69 100 GLN A N 1
ATOM 753 C CA . GLN A 1 100 ? 2.601 -3.376 -3.105 1.00 97.69 100 GLN A CA 1
ATOM 754 C C . GLN A 1 100 ? 2.163 -4.201 -1.888 1.00 97.69 100 GLN A C 1
ATOM 756 O O . GLN A 1 100 ? 2.003 -3.646 -0.802 1.00 97.69 100 GLN A O 1
ATOM 761 N N . ILE A 1 101 ? 2.030 -5.523 -2.041 1.00 97.88 101 ILE A N 1
ATOM 762 C CA . ILE A 1 101 ? 1.707 -6.455 -0.948 1.00 97.88 101 ILE A CA 1
ATOM 763 C C . ILE A 1 101 ? 2.820 -6.481 0.105 1.00 97.88 101 ILE A C 1
ATOM 765 O O . ILE A 1 101 ? 2.528 -6.412 1.297 1.00 97.88 101 ILE A O 1
ATOM 769 N N . GLU A 1 102 ? 4.088 -6.502 -0.306 1.00 97.44 102 GLU A N 1
ATOM 770 C CA . GLU A 1 102 ? 5.225 -6.388 0.612 1.00 97.44 102 GLU A CA 1
ATOM 771 C C . GLU A 1 102 ? 5.161 -5.103 1.439 1.00 97.44 102 GLU A C 1
ATOM 773 O O . GLU A 1 102 ? 5.310 -5.124 2.664 1.00 97.44 102 GLU A O 1
ATOM 778 N N . THR A 1 103 ? 4.835 -3.987 0.787 1.00 97.25 103 THR A N 1
ATOM 779 C CA . THR A 1 103 ? 4.650 -2.713 1.481 1.00 97.25 103 THR A CA 1
ATOM 780 C C . THR A 1 103 ? 3.518 -2.786 2.510 1.00 97.25 103 THR A C 1
ATOM 782 O O . THR A 1 103 ? 3.663 -2.266 3.617 1.00 97.25 103 THR A O 1
ATOM 785 N N . LEU A 1 104 ? 2.400 -3.452 2.190 1.00 98.06 104 LEU A N 1
ATOM 786 C CA . LEU A 1 104 ? 1.300 -3.687 3.134 1.00 98.06 104 LEU A CA 1
ATOM 787 C C . LEU A 1 104 ? 1.773 -4.467 4.370 1.00 98.06 104 LEU A C 1
ATOM 789 O O . LEU A 1 104 ? 1.468 -4.051 5.491 1.00 98.06 104 LEU A O 1
ATOM 793 N N . VAL A 1 105 ? 2.520 -5.559 4.174 1.00 98.31 105 VAL A N 1
ATOM 794 C CA . VAL A 1 105 ? 3.059 -6.400 5.257 1.00 98.31 105 VAL A CA 1
ATOM 795 C C . VAL A 1 105 ? 3.933 -5.564 6.187 1.00 98.31 105 VAL A C 1
ATOM 797 O O . VAL A 1 105 ? 3.671 -5.493 7.393 1.00 98.31 105 VAL A O 1
ATOM 800 N N . TYR A 1 106 ? 4.921 -4.854 5.638 1.00 98.06 106 TYR A N 1
ATOM 801 C CA . TYR A 1 106 ? 5.826 -4.045 6.449 1.00 98.06 106 TYR A CA 1
ATOM 802 C C . TYR A 1 106 ? 5.124 -2.864 7.121 1.00 98.06 106 TYR A C 1
ATOM 804 O O . TYR A 1 106 ? 5.365 -2.604 8.304 1.00 98.06 106 TYR A O 1
ATOM 812 N N . ALA A 1 107 ? 4.206 -2.181 6.433 1.00 98.19 107 ALA A N 1
ATOM 813 C CA . ALA A 1 107 ? 3.419 -1.106 7.030 1.00 98.19 107 ALA A CA 1
ATOM 814 C C . ALA A 1 107 ? 2.585 -1.609 8.212 1.00 98.19 107 ALA A C 1
ATOM 816 O O . ALA A 1 107 ? 2.606 -1.009 9.291 1.00 98.19 107 ALA A O 1
ATOM 817 N N . CYS A 1 108 ? 1.901 -2.742 8.057 1.00 98.00 108 CYS A N 1
ATOM 818 C CA . CYS A 1 108 ? 1.105 -3.329 9.128 1.00 98.00 108 CYS A CA 1
ATOM 819 C C . CYS A 1 108 ? 1.969 -3.786 10.308 1.00 98.00 108 CYS A C 1
ATOM 821 O O . CYS A 1 108 ? 1.643 -3.466 11.454 1.00 98.00 108 CYS A O 1
ATOM 823 N N . GLN A 1 109 ? 3.106 -4.432 10.040 1.00 97.88 109 GLN A N 1
ATOM 824 C CA . GLN A 1 109 ? 4.089 -4.817 11.054 1.00 97.88 109 GLN A CA 1
ATOM 825 C C . GLN A 1 109 ? 4.589 -3.607 11.852 1.00 97.88 109 GLN A C 1
ATOM 827 O O . GLN A 1 109 ? 4.613 -3.633 13.085 1.00 97.88 109 GLN A O 1
ATOM 832 N N . ARG A 1 110 ? 4.937 -2.506 11.172 1.00 97.12 110 ARG A N 1
ATOM 833 C CA . ARG A 1 110 ? 5.338 -1.255 11.832 1.00 97.12 110 ARG A CA 1
ATOM 834 C C . ARG A 1 110 ? 4.196 -0.662 12.653 1.00 97.12 110 ARG A C 1
ATOM 836 O O . ARG A 1 110 ? 4.419 -0.262 13.793 1.00 97.12 110 ARG A O 1
ATOM 843 N N . HIS A 1 111 ? 2.968 -0.686 12.142 1.00 96.56 111 HIS A N 1
ATOM 844 C CA . HIS A 1 111 ? 1.779 -0.182 12.832 1.00 96.56 111 HIS A CA 1
ATOM 845 C C . HIS A 1 111 ? 1.395 -0.962 14.102 1.00 96.56 111 HIS A C 1
ATOM 847 O O . HIS A 1 111 ? 0.547 -0.481 14.861 1.00 96.56 111 HIS A O 1
ATOM 853 N N . LEU A 1 112 ? 1.964 -2.144 14.361 1.00 95.50 112 LEU A N 1
ATOM 854 C CA . LEU A 1 112 ? 1.801 -2.848 15.640 1.00 95.50 112 LEU A CA 1
ATOM 855 C C . LEU A 1 112 ? 2.664 -2.255 16.763 1.00 95.50 112 LEU A C 1
ATOM 857 O O . LEU A 1 112 ? 2.394 -2.510 17.936 1.00 95.50 112 LEU A O 1
ATOM 861 N N . GLN A 1 113 ? 3.669 -1.444 16.430 1.00 96.56 113 GLN A N 1
ATOM 862 C CA . GLN A 1 113 ? 4.598 -0.886 17.406 1.00 96.56 113 GLN A CA 1
ATOM 863 C C . GLN A 1 113 ? 4.100 0.442 17.986 1.00 96.56 113 GLN A C 1
ATOM 865 O O . GLN A 1 113 ? 3.553 1.295 17.281 1.00 96.56 113 GLN A O 1
ATOM 870 N N . GLN A 1 114 ? 4.333 0.624 19.286 1.00 97.19 114 GLN A N 1
ATOM 871 C CA . GLN A 1 114 ? 4.111 1.880 19.999 1.00 97.19 114 GLN A CA 1
ATOM 872 C C . GLN A 1 114 ? 5.451 2.577 20.225 1.00 97.19 114 GLN A C 1
ATOM 874 O O . GLN A 1 114 ? 6.417 1.959 20.671 1.00 97.19 114 GLN A O 1
ATOM 879 N N . LEU A 1 115 ? 5.504 3.866 19.914 1.00 96.69 115 LEU A N 1
ATOM 880 C CA . LEU A 1 115 ? 6.652 4.721 20.186 1.00 96.69 115 LEU A CA 1
ATOM 881 C C . LEU A 1 115 ? 6.698 5.086 21.680 1.00 96.69 115 LEU A C 1
ATOM 883 O O . LEU A 1 115 ? 5.663 5.044 22.350 1.00 96.69 115 LEU A O 1
ATOM 887 N N . PRO A 1 116 ? 7.852 5.535 22.213 1.00 97.00 116 PRO A N 1
ATOM 888 C CA . PRO A 1 116 ? 7.964 5.973 23.609 1.00 97.00 116 PRO A CA 1
ATOM 889 C C . PRO A 1 116 ? 6.986 7.089 24.008 1.00 97.00 116 PRO A C 1
ATOM 891 O O . PRO A 1 116 ? 6.635 7.218 25.176 1.00 97.00 116 PRO A O 1
ATOM 894 N N . SER A 1 117 ? 6.513 7.879 23.039 1.00 97.06 117 SER A N 1
ATOM 895 C CA . SER A 1 117 ? 5.485 8.907 23.236 1.00 97.06 117 SER A CA 1
ATOM 896 C C . SER A 1 117 ? 4.073 8.349 23.467 1.00 97.06 117 SER A C 1
ATOM 898 O O . SER A 1 117 ? 3.156 9.118 23.742 1.00 97.06 117 SER A O 1
ATOM 900 N N . GLY A 1 118 ? 3.870 7.038 23.314 1.00 96.62 118 GLY A N 1
ATOM 901 C CA . GLY A 1 118 ? 2.556 6.391 23.314 1.00 96.62 118 GLY A CA 1
ATOM 902 C C . GLY A 1 118 ? 1.805 6.500 21.981 1.00 96.62 118 GLY A C 1
ATOM 903 O O . GLY A 1 118 ? 0.673 6.027 21.882 1.00 96.62 118 GLY A O 1
ATOM 904 N N . ALA A 1 119 ? 2.406 7.121 20.960 1.00 96.75 119 ALA A N 1
ATOM 905 C CA . ALA A 1 119 ? 1.862 7.148 19.607 1.00 96.75 119 ALA A CA 1
ATOM 906 C C . ALA A 1 119 ? 2.202 5.859 18.848 1.00 96.75 119 ALA A C 1
ATOM 908 O O . ALA A 1 119 ? 3.288 5.300 19.000 1.00 96.75 119 ALA A O 1
ATOM 909 N N . ARG A 1 120 ? 1.306 5.431 17.955 1.00 96.38 120 ARG A N 1
ATOM 910 C CA . ARG A 1 120 ? 1.577 4.326 17.028 1.00 96.38 120 ARG A CA 1
ATOM 911 C C . ARG A 1 120 ? 2.681 4.728 16.048 1.00 96.38 120 ARG A C 1
ATOM 913 O O . ARG A 1 120 ? 2.659 5.847 15.537 1.00 96.38 120 ARG A O 1
ATOM 920 N N . ALA A 1 121 ? 3.612 3.823 15.757 1.00 97.50 121 ALA A N 1
ATOM 921 C CA . ALA A 1 121 ? 4.604 4.053 14.713 1.00 97.50 121 ALA A CA 1
ATOM 922 C C . ALA A 1 121 ? 3.924 4.196 13.340 1.00 97.50 121 ALA A C 1
ATOM 924 O O . ALA A 1 121 ? 2.999 3.449 13.022 1.00 97.50 121 ALA A O 1
ATOM 925 N N . GLY A 1 122 ? 4.383 5.163 12.544 1.00 96.44 122 GLY A N 1
ATOM 926 C CA . GLY A 1 122 ? 3.961 5.338 11.155 1.00 96.44 122 GLY A CA 1
ATOM 927 C C . GLY A 1 122 ? 4.823 4.539 10.178 1.00 96.44 122 GLY A C 1
ATOM 928 O O . GLY A 1 122 ? 5.834 3.944 10.561 1.00 96.44 122 GLY A O 1
ATOM 929 N N . PHE A 1 123 ? 4.425 4.573 8.910 1.00 97.25 123 PHE A N 1
ATOM 930 C CA . PHE A 1 123 ? 5.159 3.996 7.791 1.00 97.25 123 PHE A CA 1
ATOM 931 C C . PHE A 1 123 ? 5.282 5.028 6.666 1.00 97.25 123 PHE A C 1
ATOM 933 O O . PHE A 1 123 ? 4.349 5.797 6.433 1.00 97.25 123 PHE A O 1
ATOM 940 N N . PHE A 1 124 ? 6.424 5.054 5.983 1.00 96.06 124 PHE A N 1
ATOM 941 C CA . PHE A 1 124 ? 6.691 5.963 4.870 1.00 96.06 124 PHE A CA 1
ATOM 942 C C . PHE A 1 124 ? 6.962 5.155 3.601 1.00 96.06 124 PHE A C 1
ATOM 944 O O . PHE A 1 124 ? 7.753 4.218 3.638 1.00 96.06 124 PHE A O 1
ATOM 951 N N . ILE A 1 125 ? 6.310 5.520 2.494 1.00 94.62 125 ILE A N 1
ATOM 952 C CA . ILE A 1 125 ? 6.482 4.874 1.185 1.00 94.62 125 ILE A CA 1
ATOM 953 C C . ILE A 1 125 ? 7.229 5.853 0.277 1.00 94.62 125 ILE A C 1
ATOM 955 O O . ILE A 1 125 ? 6.655 6.851 -0.165 1.00 94.62 125 ILE A O 1
ATOM 959 N N . GLY A 1 126 ? 8.511 5.572 0.044 1.00 92.06 126 GLY A N 1
ATOM 960 C CA . GLY A 1 126 ? 9.443 6.447 -0.673 1.00 92.06 126 GLY A CA 1
ATOM 961 C C . GLY A 1 126 ? 9.611 6.148 -2.164 1.00 92.06 126 GLY A C 1
ATOM 962 O O . GLY A 1 126 ? 10.414 6.808 -2.813 1.00 92.0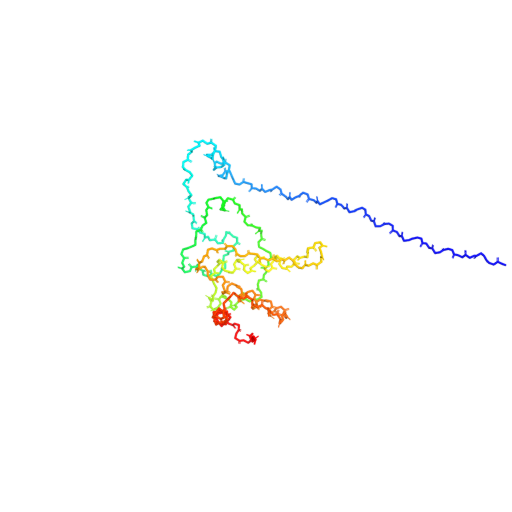6 126 GLY A O 1
ATOM 963 N N . ASP A 1 127 ? 8.877 5.177 -2.707 1.00 91.38 127 ASP A N 1
ATOM 964 C CA . ASP A 1 127 ? 9.075 4.708 -4.080 1.00 91.38 127 ASP A CA 1
ATOM 965 C C . ASP A 1 127 ? 8.794 5.785 -5.136 1.00 91.38 127 ASP A C 1
ATOM 967 O O . ASP A 1 127 ? 7.997 6.713 -4.929 1.00 91.38 127 ASP A O 1
ATOM 971 N N . GLY A 1 128 ? 9.380 5.604 -6.321 1.00 89.81 128 GLY A N 1
ATOM 972 C CA . GLY A 1 128 ? 9.188 6.472 -7.481 1.00 89.81 128 GLY A CA 1
ATOM 973 C C . GLY A 1 128 ? 7.723 6.645 -7.914 1.00 89.81 128 GLY A C 1
ATOM 974 O O . GLY A 1 128 ? 6.792 5.972 -7.454 1.00 89.81 128 GLY A O 1
ATOM 975 N N . ALA A 1 129 ? 7.471 7.606 -8.801 1.00 89.94 129 ALA A N 1
ATOM 976 C CA . ALA A 1 129 ? 6.157 7.735 -9.432 1.00 89.94 129 ALA A CA 1
ATOM 977 C C . ALA A 1 129 ? 5.837 6.487 -10.281 1.00 89.94 129 ALA A C 1
ATOM 979 O O . ALA A 1 129 ? 6.738 5.808 -10.757 1.00 89.94 129 ALA A O 1
ATOM 980 N N . GLY A 1 130 ? 4.551 6.178 -10.465 1.00 90.50 130 GLY A N 1
ATOM 981 C CA . GLY A 1 130 ? 4.113 5.063 -11.317 1.00 90.50 130 GLY A CA 1
ATOM 982 C C . GLY A 1 130 ? 3.955 3.7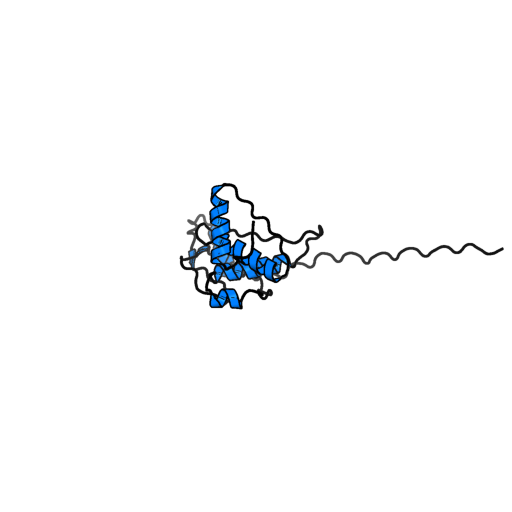07 -10.618 1.00 90.50 130 GLY A C 1
ATOM 983 O O . GLY A 1 130 ? 3.139 2.916 -11.066 1.00 90.50 130 GLY A O 1
ATOM 984 N N . VAL A 1 131 ? 4.580 3.470 -9.456 1.00 93.94 131 VAL A N 1
ATOM 985 C CA . VAL A 1 131 ? 4.481 2.166 -8.748 1.00 93.94 131 VAL A CA 1
ATOM 986 C C . VAL A 1 131 ? 3.112 1.868 -8.107 1.00 93.94 131 VAL A C 1
ATOM 988 O O . VAL A 1 131 ? 2.914 0.848 -7.452 1.00 93.94 131 VAL A O 1
ATOM 991 N N . GLY A 1 132 ? 2.151 2.790 -8.222 1.00 95.75 132 GLY A N 1
ATOM 992 C CA . GLY A 1 132 ? 0.793 2.604 -7.703 1.00 95.75 132 GLY A CA 1
ATOM 993 C C . GLY A 1 132 ? 0.622 2.786 -6.188 1.00 95.75 132 GLY A C 1
ATOM 994 O O . GLY A 1 132 ? -0.229 2.128 -5.600 1.00 95.75 132 GLY A O 1
ATOM 995 N N . LYS A 1 133 ? 1.360 3.713 -5.557 1.00 96.00 133 LYS A N 1
ATOM 996 C CA . LYS A 1 133 ? 1.259 4.009 -4.107 1.00 96.00 133 LYS A CA 1
ATOM 997 C C . LYS A 1 133 ? -0.172 4.249 -3.600 1.00 96.00 133 LYS A C 1
ATOM 999 O O . LYS A 1 133 ? -0.472 3.908 -2.462 1.00 96.00 133 LYS A O 1
ATOM 1004 N N . GLY A 1 134 ? -1.050 4.826 -4.422 1.00 96.81 134 GLY A N 1
ATOM 1005 C CA . GLY A 1 134 ? -2.457 5.025 -4.067 1.00 96.81 134 GLY A CA 1
ATOM 1006 C C . GLY A 1 134 ? -3.191 3.703 -3.811 1.00 96.81 134 GLY A C 1
ATOM 1007 O O . GLY A 1 134 ? -3.770 3.523 -2.742 1.00 96.81 134 GLY A O 1
ATOM 1008 N N . ARG A 1 135 ? -3.039 2.715 -4.702 1.00 97.25 135 ARG A N 1
ATOM 1009 C CA . ARG A 1 135 ? -3.552 1.350 -4.487 1.00 97.25 135 ARG A CA 1
ATOM 1010 C C . ARG A 1 135 ? -2.929 0.677 -3.259 1.00 97.25 135 ARG A C 1
ATOM 1012 O O . ARG A 1 135 ? -3.640 0.019 -2.506 1.00 97.25 135 ARG A O 1
ATOM 1019 N N . THR A 1 136 ? -1.647 0.915 -2.977 1.00 97.81 136 THR A N 1
ATOM 1020 C CA . THR A 1 136 ? -1.012 0.459 -1.726 1.00 97.81 136 THR A CA 1
ATOM 1021 C C . THR A 1 136 ? -1.688 1.062 -0.485 1.00 97.81 136 THR A C 1
ATOM 1023 O O . THR A 1 136 ? -2.011 0.345 0.461 1.00 97.81 136 THR A O 1
ATOM 1026 N N . ILE A 1 137 ? -1.960 2.373 -0.477 1.00 97.50 137 ILE A N 1
ATOM 1027 C CA . ILE A 1 137 ? -2.675 3.041 0.627 1.00 97.50 137 ILE A CA 1
ATOM 1028 C C . ILE A 1 137 ? -4.096 2.481 0.764 1.00 97.50 137 ILE A C 1
ATOM 1030 O O . ILE A 1 137 ? -4.537 2.196 1.878 1.00 97.50 137 ILE A O 1
ATOM 1034 N N . ALA A 1 138 ? -4.798 2.279 -0.351 1.00 97.75 138 ALA A N 1
ATOM 1035 C CA . ALA A 1 138 ? -6.133 1.697 -0.366 1.00 97.75 138 ALA A CA 1
ATOM 1036 C C . ALA A 1 138 ? -6.153 0.279 0.234 1.00 97.75 138 ALA A C 1
ATOM 1038 O O . ALA A 1 138 ? -6.980 -0.007 1.101 1.00 97.75 138 ALA A O 1
ATOM 1039 N N . GLY A 1 139 ? -5.197 -0.577 -0.140 1.00 97.75 139 GLY A N 1
ATOM 1040 C CA . GLY A 1 139 ? -5.033 -1.912 0.442 1.00 97.75 139 GLY A CA 1
ATOM 1041 C C . GLY A 1 139 ? -4.746 -1.872 1.947 1.00 97.75 139 GLY A C 1
ATOM 1042 O O . GLY A 1 139 ? -5.315 -2.646 2.714 1.00 97.75 139 GLY A O 1
ATOM 1043 N N . LEU A 1 140 ? -3.939 -0.913 2.408 1.00 97.75 140 LEU A N 1
ATOM 1044 C CA . LEU A 1 140 ? -3.677 -0.719 3.835 1.00 97.75 140 LEU A CA 1
ATOM 1045 C C . LEU A 1 140 ? -4.932 -0.276 4.607 1.00 97.75 140 LEU A C 1
ATOM 1047 O O . LEU A 1 140 ? -5.153 -0.712 5.742 1.00 97.75 140 LEU A O 1
ATOM 1051 N N . ILE A 1 141 ? -5.769 0.578 4.011 1.00 97.62 141 ILE A N 1
ATOM 1052 C CA . ILE A 1 141 ? -7.068 0.965 4.580 1.00 97.62 141 ILE A CA 1
ATOM 1053 C C . ILE A 1 141 ? -7.982 -0.262 4.672 1.00 97.62 141 ILE A C 1
ATOM 1055 O O . ILE A 1 141 ? -8.562 -0.503 5.733 1.00 97.62 141 ILE A O 1
ATOM 1059 N N . LEU A 1 142 ? -8.069 -1.052 3.601 1.00 97.38 142 LEU A N 1
ATOM 1060 C CA . LEU A 1 142 ? -8.870 -2.272 3.534 1.00 97.38 142 LEU A CA 1
ATOM 1061 C C . LEU A 1 142 ? -8.448 -3.299 4.600 1.00 97.38 142 LEU A C 1
ATOM 1063 O O . LEU A 1 142 ? -9.287 -3.797 5.351 1.00 97.38 142 LEU A O 1
ATOM 1067 N N . GLU A 1 143 ? -7.148 -3.532 4.765 1.00 97.75 143 GLU A N 1
ATOM 1068 C CA . GLU A 1 143 ? -6.610 -4.413 5.808 1.00 97.75 143 GLU A CA 1
ATOM 1069 C C . GLU A 1 143 ? -7.028 -3.942 7.213 1.00 97.75 143 GLU A C 1
ATOM 1071 O O . GLU A 1 143 ? -7.560 -4.700 8.032 1.00 97.75 143 GLU A O 1
ATOM 1076 N N . ASN A 1 144 ? -6.887 -2.643 7.497 1.00 95.88 144 ASN A N 1
ATOM 1077 C CA . ASN A 1 144 ? -7.320 -2.069 8.774 1.00 95.88 144 ASN A CA 1
ATOM 1078 C C . ASN A 1 144 ? -8.840 -2.179 8.976 1.00 95.88 144 ASN A C 1
ATOM 1080 O O . ASN A 1 144 ? -9.307 -2.411 10.101 1.00 95.88 144 ASN A O 1
ATOM 1084 N N . TRP A 1 145 ? -9.611 -2.077 7.897 1.00 96.19 145 TRP A N 1
ATOM 1085 C CA . TRP A 1 145 ? -11.055 -2.260 7.904 1.00 96.19 145 TRP A CA 1
ATOM 1086 C C . TRP A 1 145 ? -11.438 -3.688 8.331 1.00 96.19 145 TRP A C 1
ATOM 1088 O O . TRP A 1 145 ? -12.290 -3.845 9.210 1.00 96.19 145 TRP A O 1
ATOM 1098 N N . HIS A 1 146 ? -10.745 -4.721 7.833 1.00 94.94 146 HIS A N 1
ATOM 1099 C CA . HIS A 1 146 ? -10.890 -6.125 8.272 1.00 94.94 146 HIS A CA 1
ATOM 1100 C C . HIS A 1 146 ? -10.412 -6.371 9.718 1.00 94.94 146 HIS A C 1
ATOM 1102 O O . HIS A 1 146 ? -10.815 -7.333 10.383 1.00 94.94 146 HIS A O 1
ATOM 1108 N N . HIS A 1 147 ? -9.616 -5.458 10.274 1.00 94.19 147 HIS A N 1
ATOM 1109 C CA . HIS A 1 147 ? -9.301 -5.393 11.704 1.00 94.19 147 HIS A CA 1
ATOM 1110 C C . HIS A 1 147 ? -10.325 -4.621 12.552 1.00 94.19 147 HIS A C 1
ATOM 1112 O O . HIS A 1 147 ? -10.107 -4.431 13.749 1.00 94.19 147 HIS A O 1
ATOM 1118 N N . GLY A 1 148 ? -11.443 -4.180 11.969 1.00 94.62 148 GLY A N 1
ATOM 1119 C CA . GLY A 1 148 ? -12.483 -3.418 12.664 1.00 94.62 148 GLY A CA 1
ATOM 1120 C C . GLY A 1 148 ? -12.129 -1.944 12.888 1.00 94.62 148 GLY A C 1
ATOM 1121 O O . GLY A 1 148 ? -12.882 -1.225 13.545 1.00 94.62 148 GLY A O 1
ATOM 1122 N N . ARG A 1 149 ? -11.013 -1.457 12.332 1.00 94.19 149 ARG A N 1
ATOM 1123 C CA . ARG A 1 149 ? -10.630 -0.041 12.376 1.00 94.19 149 ARG A CA 1
ATOM 1124 C C . ARG A 1 149 ? -11.335 0.682 11.229 1.00 94.19 149 ARG A C 1
ATOM 1126 O O . ARG A 1 149 ? -10.803 0.825 10.138 1.00 94.19 149 ARG A O 1
ATOM 1133 N N . ARG A 1 150 ? -12.570 1.118 11.485 1.00 93.94 150 ARG A N 1
ATOM 1134 C CA . ARG A 1 150 ? -13.487 1.679 10.471 1.00 93.94 150 ARG A CA 1
ATOM 1135 C C . ARG A 1 150 ? -13.330 3.187 10.223 1.00 93.94 150 ARG A C 1
ATOM 1137 O O . ARG A 1 150 ? -14.275 3.843 9.806 1.00 93.94 150 ARG A O 1
ATOM 1144 N N . LYS A 1 151 ? -12.182 3.772 10.568 1.00 93.88 151 LYS A N 1
ATOM 1145 C CA . LYS A 1 151 ? -11.924 5.210 10.403 1.00 93.88 151 LYS A CA 1
ATOM 1146 C C . LYS A 1 151 ? -10.595 5.396 9.688 1.00 93.88 151 LYS A C 1
ATOM 1148 O O . LYS A 1 151 ? -9.570 4.960 10.207 1.00 93.88 151 LYS A O 1
ATOM 1153 N N . ALA A 1 152 ? -10.629 6.068 8.544 1.00 94.44 152 ALA A N 1
ATOM 1154 C CA . ALA A 1 152 ? -9.460 6.455 7.768 1.00 94.44 152 ALA A CA 1
ATOM 1155 C C . ALA A 1 152 ? -9.625 7.906 7.300 1.00 94.44 152 ALA A C 1
ATOM 1157 O O . ALA A 1 152 ? -10.744 8.363 7.080 1.00 94.44 152 ALA A O 1
ATOM 1158 N N . LEU A 1 153 ? -8.513 8.627 7.172 1.00 94.94 153 LEU A N 1
ATOM 1159 C CA . LEU A 1 153 ? -8.477 9.966 6.595 1.00 94.94 153 LEU A CA 1
ATOM 1160 C C . LEU A 1 153 ? -7.402 9.983 5.512 1.00 94.94 153 LEU A C 1
ATOM 1162 O O . LEU A 1 153 ? -6.228 9.770 5.809 1.00 94.94 153 LEU A O 1
ATOM 1166 N N . TRP A 1 154 ? -7.812 10.235 4.271 1.00 94.81 154 TRP A N 1
ATOM 1167 C CA . TRP A 1 154 ? -6.914 10.384 3.131 1.00 94.81 154 TRP A CA 1
ATOM 1168 C C . TRP A 1 154 ? -6.779 11.869 2.804 1.00 94.81 154 TRP A C 1
ATOM 1170 O O . TRP A 1 154 ? -7.752 12.518 2.430 1.00 94.81 154 TRP A O 1
ATOM 1180 N N . ILE A 1 155 ? -5.573 12.415 2.956 1.00 94.94 155 ILE A N 1
ATOM 1181 C CA . ILE A 1 155 ? -5.292 13.834 2.712 1.00 94.94 155 ILE A CA 1
ATOM 1182 C C . ILE A 1 155 ? -4.438 13.953 1.452 1.00 94.94 155 ILE A C 1
ATOM 1184 O O . ILE A 1 155 ? -3.398 13.309 1.340 1.00 94.94 155 ILE A O 1
ATOM 1188 N N . SER A 1 156 ? -4.869 14.789 0.510 1.00 93.12 156 SER A N 1
ATOM 1189 C CA . SER A 1 156 ? -4.171 15.063 -0.747 1.00 93.12 156 SER A CA 1
ATOM 1190 C C . SER A 1 156 ? -4.085 16.568 -1.008 1.00 93.12 156 SER A C 1
ATOM 1192 O O . SER A 1 156 ? -4.876 17.351 -0.487 1.00 93.12 156 SER A O 1
ATOM 1194 N N . VAL A 1 157 ? -3.119 16.987 -1.831 1.00 92.62 157 VAL A N 1
ATOM 1195 C CA . VAL A 1 157 ? -2.875 18.411 -2.145 1.00 92.62 157 VAL A CA 1
ATOM 1196 C C . VAL A 1 157 ? -3.808 18.987 -3.218 1.00 92.62 157 VAL A C 1
ATOM 1198 O O . VAL A 1 157 ? -3.886 20.201 -3.368 1.00 92.62 157 VAL A O 1
ATOM 1201 N N . GLY A 1 158 ? -4.505 18.136 -3.977 1.00 90.50 158 GLY A N 1
ATOM 1202 C CA . GLY A 1 158 ? -5.364 18.535 -5.094 1.00 90.50 158 GLY A CA 1
ATOM 1203 C C . GLY A 1 158 ? -6.780 17.986 -4.960 1.00 90.50 158 GLY A C 1
ATOM 1204 O O . GLY A 1 158 ? -6.968 16.862 -4.491 1.00 90.50 158 GLY A O 1
ATOM 1205 N N . SER A 1 159 ? -7.768 18.767 -5.407 1.00 89.00 159 SER A N 1
ATOM 1206 C CA . SER A 1 159 ? -9.186 18.379 -5.402 1.00 89.00 159 SER A CA 1
ATOM 1207 C C . SER A 1 159 ? -9.481 17.180 -6.292 1.00 89.00 159 SER A C 1
ATOM 1209 O O . SER A 1 159 ? -10.393 16.419 -5.985 1.00 89.00 159 SER A O 1
ATOM 1211 N N . ASP A 1 160 ? -8.718 17.009 -7.370 1.00 91.25 160 ASP A N 1
ATOM 1212 C CA . ASP A 1 160 ? -8.942 15.939 -8.344 1.00 91.25 160 ASP A CA 1
ATOM 1213 C C . ASP A 1 160 ? -8.417 14.594 -7.831 1.00 91.25 160 ASP A C 1
ATOM 1215 O O . ASP A 1 160 ? -9.005 13.551 -8.107 1.00 91.25 160 ASP A O 1
ATOM 1219 N N . LEU A 1 161 ? -7.407 14.624 -6.952 1.00 93.81 161 LEU A N 1
ATOM 1220 C CA . LEU A 1 161 ? -6.841 13.432 -6.313 1.00 93.81 161 LEU A CA 1
ATOM 1221 C C . LEU A 1 161 ? -7.852 12.691 -5.427 1.00 93.81 161 LEU A C 1
ATOM 1223 O O . LEU A 1 161 ? -7.635 11.528 -5.102 1.00 93.81 161 LEU A O 1
ATOM 1227 N N . LYS A 1 162 ? -8.976 13.319 -5.057 1.00 92.06 162 LYS A N 1
ATOM 1228 C CA . LYS A 1 162 ? -10.067 12.613 -4.369 1.00 92.06 162 LYS A CA 1
ATOM 1229 C C . LYS A 1 162 ? -10.694 11.532 -5.257 1.00 92.06 162 LYS A C 1
ATOM 1231 O O . LYS A 1 162 ? -11.139 10.510 -4.749 1.00 92.06 162 LYS A O 1
ATOM 1236 N N . PHE A 1 163 ? -10.752 11.765 -6.572 1.00 94.25 163 PHE A N 1
ATOM 1237 C CA . PHE A 1 163 ? -11.305 10.807 -7.525 1.00 94.25 163 PHE A CA 1
ATOM 1238 C C . PHE A 1 163 ? -10.319 9.666 -7.763 1.00 94.25 163 PHE A C 1
ATOM 1240 O O . PHE A 1 163 ? -10.744 8.517 -7.820 1.00 94.25 163 PHE A O 1
ATOM 1247 N N . ASP A 1 164 ? -9.016 9.967 -7.809 1.00 95.12 164 ASP A N 1
ATOM 1248 C CA . ASP A 1 164 ? -7.969 8.941 -7.834 1.00 95.12 164 ASP A CA 1
ATOM 1249 C C . ASP A 1 164 ? -8.008 8.079 -6.570 1.00 95.12 164 ASP A C 1
ATOM 1251 O O . ASP A 1 164 ? -8.061 6.860 -6.677 1.00 95.12 164 ASP A O 1
ATOM 1255 N N . ALA A 1 165 ? -8.094 8.693 -5.385 1.00 95.19 165 ALA A N 1
ATOM 1256 C CA . ALA A 1 165 ? -8.207 7.963 -4.124 1.00 95.19 165 ALA A CA 1
ATOM 1257 C C . ALA A 1 165 ? -9.455 7.070 -4.080 1.00 95.19 165 ALA A C 1
ATOM 1259 O O . ALA A 1 165 ? -9.398 5.947 -3.578 1.00 95.19 165 ALA A O 1
ATOM 1260 N N . ARG A 1 166 ? -10.588 7.540 -4.629 1.00 95.19 166 ARG A N 1
ATOM 1261 C CA . ARG A 1 166 ? -11.790 6.705 -4.736 1.00 95.19 166 ARG A CA 1
ATOM 1262 C C . ARG A 1 166 ? -11.580 5.533 -5.689 1.00 95.19 166 ARG A C 1
ATOM 1264 O O . ARG A 1 166 ? -11.903 4.412 -5.313 1.00 95.19 166 ARG A O 1
ATOM 1271 N N . ARG A 1 167 ? -11.024 5.779 -6.879 1.00 96.31 167 ARG A N 1
ATOM 1272 C CA . ARG A 1 167 ? -10.715 4.718 -7.843 1.00 96.31 167 ARG A CA 1
ATOM 1273 C C . ARG A 1 167 ? -9.773 3.682 -7.231 1.00 96.31 167 ARG A C 1
ATOM 1275 O O . ARG A 1 167 ? -10.035 2.500 -7.363 1.00 96.31 167 ARG A O 1
ATOM 1282 N N . ASP A 1 168 ? -8.738 4.109 -6.514 1.00 97.31 168 ASP A N 1
ATOM 1283 C CA . ASP A 1 168 ? -7.781 3.194 -5.887 1.00 97.31 168 ASP A CA 1
ATOM 1284 C C . ASP A 1 168 ? -8.440 2.305 -4.814 1.00 97.31 168 ASP A C 1
ATOM 1286 O O . ASP A 1 168 ? -8.077 1.138 -4.686 1.00 97.31 168 ASP A O 1
ATOM 1290 N N . LEU A 1 169 ? -9.423 2.824 -4.060 1.00 96.94 169 LEU A N 1
ATOM 1291 C CA . LEU A 1 169 ? -10.255 2.020 -3.150 1.00 96.94 169 LEU A CA 1
ATOM 1292 C C . LEU A 1 169 ? -11.118 1.008 -3.911 1.00 96.94 169 LEU A C 1
ATOM 1294 O O . LEU A 1 169 ? -11.207 -0.150 -3.502 1.00 96.94 169 LEU A O 1
ATOM 1298 N N . ASP A 1 170 ? -11.736 1.429 -5.012 1.00 96.06 170 ASP A N 1
ATOM 1299 C CA . ASP A 1 170 ? -12.551 0.545 -5.846 1.00 96.06 170 ASP A CA 1
ATOM 1300 C C . ASP A 1 170 ? -11.706 -0.576 -6.472 1.00 96.06 170 ASP A C 1
ATOM 1302 O O . ASP A 1 170 ? -12.104 -1.740 -6.426 1.00 96.06 170 ASP A O 1
ATOM 1306 N N . ASP A 1 171 ? -10.509 -0.244 -6.962 1.00 95.88 171 ASP A N 1
ATOM 1307 C CA . ASP A 1 171 ? -9.571 -1.168 -7.606 1.00 95.88 171 ASP A CA 1
ATOM 1308 C C . ASP A 1 171 ? -9.096 -2.285 -6.662 1.00 95.88 171 ASP A C 1
ATOM 1310 O O . ASP A 1 171 ? -8.812 -3.391 -7.120 1.00 95.88 171 ASP A O 1
ATOM 1314 N N . VAL A 1 172 ? -9.023 -2.026 -5.349 1.00 96.19 172 VAL A N 1
ATOM 1315 C CA . VAL A 1 172 ? -8.669 -3.043 -4.338 1.00 96.19 172 VAL A CA 1
ATOM 1316 C C . VAL A 1 172 ? -9.885 -3.747 -3.730 1.00 96.19 172 VAL A C 1
ATOM 1318 O O . VAL A 1 172 ? -9.742 -4.506 -2.777 1.00 96.19 172 VAL A O 1
ATOM 1321 N N . GLY A 1 173 ? -11.093 -3.497 -4.244 1.00 94.12 173 GLY A N 1
ATOM 1322 C CA . GLY A 1 173 ? -12.325 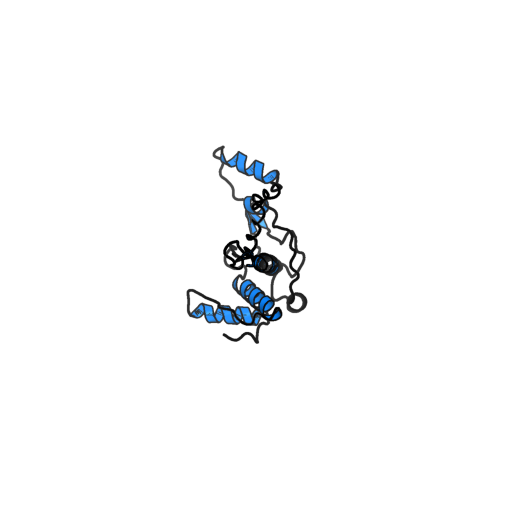-4.130 -3.766 1.00 94.12 173 GLY A CA 1
ATOM 1323 C C . GLY A 1 173 ? -12.929 -3.498 -2.505 1.00 94.12 173 GLY A C 1
ATOM 1324 O O . GLY A 1 173 ? -13.868 -4.045 -1.925 1.00 94.12 173 GLY A O 1
ATOM 1325 N N . ALA A 1 174 ? -12.464 -2.318 -2.086 1.00 94.06 174 ALA A N 1
ATOM 1326 C CA . ALA A 1 174 ? -12.941 -1.611 -0.896 1.00 94.06 174 ALA A CA 1
ATOM 1327 C C . ALA A 1 174 ? -14.238 -0.806 -1.138 1.00 94.06 174 ALA A C 1
ATOM 1329 O O . ALA A 1 174 ? -14.398 0.313 -0.644 1.00 94.06 174 ALA A O 1
ATOM 1330 N N . LEU A 1 175 ? -15.196 -1.378 -1.877 1.00 90.44 175 LEU A N 1
ATOM 1331 C CA . LEU A 1 175 ? -16.397 -0.680 -2.366 1.00 90.44 175 LEU A CA 1
ATOM 1332 C C . LEU A 1 175 ? -17.263 -0.089 -1.241 1.00 90.44 175 LEU A C 1
ATOM 1334 O O . LEU A 1 175 ? -17.882 0.957 -1.420 1.00 90.44 175 LEU A O 1
ATOM 1338 N N . TYR A 1 176 ? -17.279 -0.747 -0.082 1.00 89.12 176 TYR A N 1
ATOM 1339 C CA . TYR A 1 176 ? -18.072 -0.393 1.100 1.00 89.12 176 TYR A CA 1
ATOM 1340 C C . TYR A 1 176 ? -17.408 0.648 2.019 1.00 89.12 176 TYR A C 1
ATOM 1342 O O . TYR A 1 176 ? -17.951 0.964 3.079 1.00 89.12 176 TYR A O 1
ATOM 1350 N N . ILE A 1 177 ? -16.204 1.125 1.687 1.00 88.69 177 ILE A N 1
ATOM 1351 C CA . ILE A 1 177 ? -15.527 2.177 2.449 1.00 88.69 177 ILE A CA 1
ATOM 1352 C C . ILE A 1 177 ? -15.955 3.514 1.850 1.00 88.69 177 ILE A C 1
ATOM 1354 O O . ILE A 1 177 ? -15.481 3.905 0.787 1.00 88.69 177 ILE A O 1
ATOM 1358 N N . GLU A 1 178 ? -16.893 4.188 2.507 1.00 79.62 178 GLU A N 1
ATOM 1359 C CA . GLU A 1 178 ? -17.408 5.495 2.084 1.00 79.62 178 GLU A CA 1
ATOM 1360 C C . GLU A 1 178 ? -16.598 6.642 2.715 1.00 79.62 178 GLU A C 1
ATOM 1362 O O . GLU A 1 178 ? -16.043 6.491 3.809 1.00 79.62 178 GLU A O 1
ATOM 1367 N N . GLY A 1 179 ? -16.496 7.763 1.991 1.00 65.25 179 GLY A N 1
ATOM 1368 C CA . GLY A 1 179 ? -15.751 8.969 2.381 1.00 65.25 179 GLY A CA 1
ATOM 1369 C C . GLY A 1 179 ? -16.643 10.132 2.784 1.00 65.25 179 GLY A C 1
ATOM 1370 O O . GLY A 1 179 ? -17.815 10.157 2.348 1.00 65.25 179 GLY A O 1
#

Organism: NCBI:txid185542

pLDDT: mean 83.07, std 18.81, range [41.47, 98.31]

Secondary structure (DSSP, 8-state):
-PPPPPPPPPPPPPPPPPPPPPPPP---HHHHHHHHHGGGT------EEE---SS---SBPPSS--EEEHHHHTSPPPPP----TTHHHHHHH--SBHHHHHHHHHHHHHHTPBPTTSPBP-----PPTTS-HHHHHHHHHHHHHHTT--------SSSTHHHHHHHHHHHTT-TT---

InterPro domains:
  IPR026741 Protein strawberry notch [PTHR12706] (25-177)
  IPR039187 Strawberry notch, AAA domain [PF13872] (61-175)

Radius of gyration: 23.41 Å; chains: 1; bounding box: 57×33×89 Å

Foldseek 3Di:
DDDDDDDDDDDDDDDDDDPDDPDDFPFAPVLVVLVVVVVVPDDPPFDKDFDDQPADPAAAAQPDTFIDTPNVVRGHDDHQDADFPCRVVCRVLSLAHRVLVVLLSVQVVQQVDADPVRDGGGDDDDGDPPSPVLLSVLSNQVSVVVVVNLDDDDDDPDPCVVVVNQVSNVSSVVPVNDD